Protein AF-A0A914Q4T6-F1 (afdb_monomer)

Secondary structure (DSSP, 8-state):
-HHHHHHHHHHHHHHHHHHHHHHHHHHHHHHHHHIIIIIHHHHHHHHHHHHHHHHSTTSHHHHTPPPHHHHHHHHHHHHHHHHHHHHHHHHHHHHHH--

Structure (mmCIF, N/CA/C/O backbone):
data_AF-A0A914Q4T6-F1
#
_entry.id   AF-A0A914Q4T6-F1
#
loop_
_atom_site.group_PDB
_atom_site.id
_atom_site.type_symbol
_atom_site.label_atom_id
_atom_site.label_alt_id
_atom_site.label_comp_id
_atom_site.label_asym_id
_atom_site.label_entity_id
_atom_site.label_seq_id
_atom_site.pdbx_PDB_ins_code
_atom_site.Cartn_x
_atom_site.Cartn_y
_atom_site.Cartn_z
_atom_site.occupancy
_atom_site.B_iso_or_equiv
_atom_site.auth_seq_id
_atom_site.auth_comp_id
_atom_site.auth_asym_id
_atom_site.auth_atom_id
_atom_site.pdbx_PDB_model_num
ATOM 1 N N . MET A 1 1 ? 33.017 -8.567 -57.239 1.00 62.06 1 MET A N 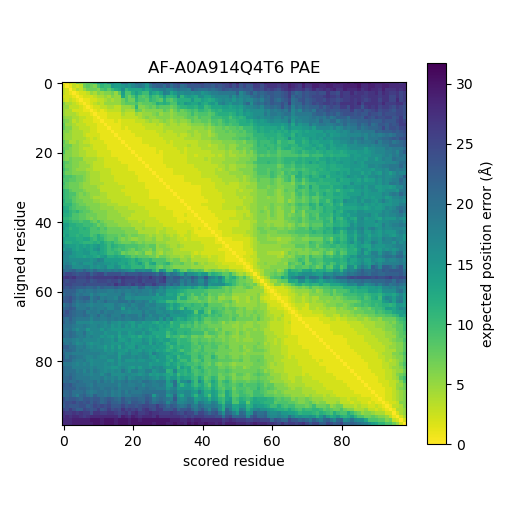1
ATOM 2 C CA . MET A 1 1 ? 31.991 -9.257 -56.417 1.00 62.06 1 MET A CA 1
ATOM 3 C C . MET A 1 1 ? 32.370 -9.391 -54.940 1.00 62.06 1 MET A C 1
ATOM 5 O O . MET A 1 1 ? 31.605 -8.893 -54.129 1.00 62.06 1 MET A O 1
ATOM 9 N N . LYS A 1 2 ? 33.531 -9.961 -54.559 1.00 70.81 2 LYS A N 1
ATOM 10 C CA . LYS A 1 2 ? 33.938 -10.110 -53.136 1.00 70.81 2 LYS A CA 1
ATOM 11 C C . LYS A 1 2 ? 33.824 -8.824 -52.291 1.00 70.81 2 LYS A C 1
ATOM 13 O O . LYS A 1 2 ? 33.262 -8.876 -51.206 1.00 70.81 2 LYS A O 1
ATOM 18 N N . ASN A 1 3 ? 34.261 -7.673 -52.807 1.00 70.75 3 ASN A N 1
ATOM 19 C CA . ASN A 1 3 ? 34.221 -6.403 -52.060 1.00 70.75 3 ASN A CA 1
ATOM 20 C C . ASN A 1 3 ? 32.799 -5.887 -51.766 1.00 70.75 3 ASN A C 1
ATOM 22 O O . ASN A 1 3 ? 32.583 -5.292 -50.717 1.00 70.75 3 ASN A O 1
ATOM 26 N N . VAL A 1 4 ? 31.829 -6.152 -52.649 1.00 80.81 4 VAL A N 1
ATOM 27 C CA . VAL A 1 4 ? 30.421 -5.738 -52.468 1.00 80.81 4 VAL A CA 1
ATOM 28 C C . VAL A 1 4 ? 29.722 -6.605 -51.418 1.00 80.81 4 VAL A C 1
ATOM 30 O O . VAL A 1 4 ? 28.924 -6.120 -50.624 1.00 80.81 4 VAL A O 1
ATOM 33 N N . ILE A 1 5 ? 30.058 -7.896 -51.374 1.00 82.12 5 ILE A N 1
ATOM 34 C CA . ILE A 1 5 ? 29.544 -8.807 -50.346 1.00 82.12 5 ILE A CA 1
ATOM 35 C C . ILE A 1 5 ? 30.119 -8.422 -48.977 1.00 82.12 5 ILE A C 1
ATOM 37 O O . ILE A 1 5 ? 29.384 -8.366 -47.996 1.00 82.12 5 ILE A O 1
ATOM 41 N N . ILE A 1 6 ? 31.414 -8.090 -48.908 1.00 83.50 6 ILE A N 1
ATOM 42 C CA . ILE A 1 6 ? 32.056 -7.661 -47.659 1.00 83.50 6 ILE A CA 1
ATOM 43 C C . ILE A 1 6 ? 31.432 -6.363 -47.127 1.00 83.50 6 ILE A C 1
ATOM 45 O O . ILE A 1 6 ? 31.121 -6.305 -45.940 1.00 83.50 6 ILE A O 1
ATOM 49 N N . SER A 1 7 ? 31.195 -5.348 -47.968 1.00 78.69 7 SER A N 1
ATOM 50 C CA . SER A 1 7 ? 30.573 -4.097 -47.508 1.00 78.69 7 SER A CA 1
ATOM 51 C C . SER A 1 7 ? 29.149 -4.311 -46.985 1.00 78.69 7 SER A C 1
ATOM 53 O O . SER A 1 7 ? 28.807 -3.786 -45.929 1.00 78.69 7 SER A O 1
ATOM 55 N N . SER A 1 8 ? 28.350 -5.147 -47.657 1.00 80.62 8 SER A N 1
ATOM 56 C CA . SER A 1 8 ? 26.996 -5.501 -47.211 1.00 80.62 8 SER A CA 1
ATOM 57 C C . SER A 1 8 ? 26.989 -6.216 -45.851 1.00 80.62 8 SER A C 1
ATOM 59 O O . SER A 1 8 ? 26.212 -5.848 -44.969 1.00 80.62 8 SER A O 1
ATOM 61 N N . LEU A 1 9 ? 27.900 -7.172 -45.637 1.00 88.44 9 LEU A N 1
ATOM 62 C CA . LEU A 1 9 ? 28.036 -7.887 -44.361 1.00 88.44 9 LEU A CA 1
ATOM 63 C C . LEU A 1 9 ? 28.478 -6.966 -43.217 1.00 88.44 9 LEU A C 1
ATOM 65 O O . LEU A 1 9 ? 28.037 -7.129 -42.080 1.00 88.44 9 LEU A O 1
ATOM 69 N N . VAL A 1 10 ? 29.350 -5.995 -43.500 1.00 91.56 10 VAL A N 1
ATOM 70 C CA . VAL A 1 10 ? 29.780 -5.003 -42.506 1.00 91.56 10 VAL A CA 1
ATOM 71 C C . VAL A 1 10 ? 28.611 -4.100 -42.107 1.00 91.56 10 VAL A C 1
ATOM 73 O O . VAL A 1 10 ? 28.399 -3.894 -40.915 1.00 91.56 10 VAL A O 1
ATOM 76 N N . SER A 1 11 ? 27.812 -3.619 -43.065 1.00 88.31 11 SER A N 1
ATOM 77 C CA . SER A 1 11 ? 26.623 -2.808 -42.769 1.00 88.31 11 SER A CA 1
ATOM 78 C C . SER A 1 11 ? 25.607 -3.553 -41.900 1.00 88.31 11 SER A C 1
ATOM 80 O O . SER A 1 11 ? 25.099 -2.977 -40.943 1.00 88.31 11 SER A O 1
ATOM 82 N N . GLN A 1 12 ? 25.354 -4.835 -42.179 1.00 93.75 12 GLN A N 1
ATOM 83 C CA . GLN A 1 12 ? 24.460 -5.663 -41.359 1.00 93.75 12 GLN A CA 1
ATOM 84 C C . GLN A 1 12 ? 24.973 -5.798 -39.920 1.00 93.75 12 GLN A C 1
ATOM 86 O O . GLN A 1 12 ? 24.242 -5.510 -38.977 1.00 93.75 12 GLN A O 1
ATOM 91 N N . ARG A 1 13 ? 26.262 -6.116 -39.743 1.00 94.44 13 ARG A N 1
ATOM 92 C CA . ARG A 1 13 ? 26.876 -6.225 -38.408 1.00 94.44 13 ARG A CA 1
ATOM 93 C C . ARG A 1 13 ? 26.787 -4.929 -37.606 1.00 94.44 13 ARG A C 1
ATOM 95 O O . ARG A 1 13 ? 26.568 -4.979 -36.400 1.00 94.44 13 ARG A O 1
ATOM 102 N N . LEU A 1 14 ? 26.961 -3.778 -38.255 1.00 94.75 14 LEU A N 1
ATOM 103 C CA . LEU A 1 14 ? 26.851 -2.475 -37.596 1.00 94.75 14 LEU A CA 1
ATOM 104 C C . LEU A 1 14 ? 25.421 -2.191 -37.125 1.00 94.75 14 LEU A C 1
ATOM 106 O O . LEU A 1 14 ? 25.239 -1.684 -36.019 1.00 94.75 14 LEU A O 1
ATOM 110 N N . ILE A 1 15 ? 24.416 -2.544 -37.932 1.00 95.62 15 ILE A N 1
ATOM 111 C CA . ILE A 1 15 ? 23.003 -2.395 -37.562 1.00 95.62 15 ILE A CA 1
ATOM 112 C C . ILE A 1 15 ? 22.672 -3.293 -36.367 1.00 95.62 15 ILE A C 1
ATOM 114 O O . ILE A 1 15 ? 22.087 -2.812 -35.397 1.00 95.62 15 ILE A O 1
ATOM 118 N N . ASP A 1 16 ? 23.105 -4.554 -36.391 1.00 95.81 16 ASP A N 1
ATOM 119 C CA . ASP A 1 16 ? 22.856 -5.502 -35.300 1.00 95.81 16 ASP A CA 1
ATOM 120 C C . ASP A 1 16 ? 23.504 -5.040 -33.987 1.00 95.81 16 ASP A C 1
ATOM 122 O O . ASP A 1 16 ? 22.882 -5.070 -32.923 1.00 95.81 16 ASP A O 1
ATOM 126 N N . GLN A 1 17 ? 24.745 -4.549 -34.056 1.00 95.69 17 GLN A N 1
ATOM 127 C CA . GLN A 1 17 ? 25.446 -3.998 -32.897 1.00 95.69 17 GLN A CA 1
ATOM 128 C C . GLN A 1 17 ? 24.762 -2.740 -32.361 1.00 95.69 17 GLN A C 1
ATOM 130 O O . GLN A 1 17 ? 24.564 -2.618 -31.152 1.00 95.69 17 GLN A O 1
ATOM 135 N N . TYR A 1 18 ? 24.366 -1.819 -33.241 1.00 97.12 18 TYR A N 1
ATOM 136 C CA . TYR A 1 18 ? 23.646 -0.617 -32.835 1.00 97.12 18 TYR A CA 1
ATOM 137 C C . TYR A 1 18 ? 22.316 -0.969 -32.161 1.00 97.12 18 TYR A C 1
ATOM 139 O O . TYR A 1 18 ? 22.014 -0.459 -31.080 1.00 97.12 18 TYR A O 1
ATOM 147 N N . PHE A 1 19 ? 21.555 -1.895 -32.748 1.00 96.94 19 PHE A N 1
ATOM 148 C CA . PHE A 1 19 ? 20.296 -2.365 -32.184 1.00 96.94 19 PHE A CA 1
ATOM 149 C C . PHE A 1 19 ? 20.495 -2.994 -30.801 1.00 96.94 19 PHE A C 1
ATOM 151 O O . PHE A 1 19 ? 19.770 -2.650 -29.867 1.00 96.94 19 PHE A O 1
ATOM 158 N N . ALA A 1 20 ? 21.516 -3.837 -30.624 1.00 97.44 20 ALA A N 1
ATOM 159 C CA . ALA A 1 20 ? 21.833 -4.437 -29.330 1.00 97.44 20 ALA A CA 1
ATOM 160 C C . ALA A 1 20 ? 22.171 -3.381 -28.258 1.00 97.44 20 ALA A C 1
ATOM 162 O O . ALA A 1 20 ? 21.711 -3.484 -27.117 1.00 97.44 20 ALA A O 1
ATOM 163 N N . ILE A 1 21 ? 22.926 -2.334 -28.616 1.00 97.12 21 ILE A N 1
ATOM 164 C CA . ILE A 1 21 ? 23.252 -1.223 -27.706 1.00 97.12 21 ILE A CA 1
ATOM 165 C C . ILE A 1 21 ? 21.981 -0.470 -27.300 1.00 97.12 21 ILE A C 1
ATOM 167 O O . ILE A 1 21 ? 21.752 -0.243 -26.109 1.00 97.12 21 ILE A O 1
ATOM 171 N N . VAL A 1 22 ? 21.134 -0.110 -28.266 1.00 98.06 22 VAL A N 1
ATOM 172 C CA . VAL A 1 22 ? 19.876 0.602 -28.000 1.00 98.06 22 VAL A CA 1
ATOM 173 C C . VAL A 1 22 ? 18.942 -0.250 -27.144 1.00 98.06 22 VAL A C 1
ATOM 175 O O . VAL A 1 22 ? 18.394 0.245 -26.160 1.00 98.06 22 VAL A O 1
ATOM 178 N N . GLN A 1 23 ? 18.809 -1.541 -27.443 1.00 97.56 23 GLN A N 1
ATOM 179 C CA . GLN A 1 23 ? 17.973 -2.455 -26.673 1.00 97.56 23 GLN A CA 1
ATOM 180 C C . GLN A 1 23 ? 18.445 -2.562 -25.216 1.00 97.56 23 GLN A C 1
ATOM 182 O O . GLN A 1 23 ? 17.624 -2.511 -24.300 1.00 97.56 23 GLN A O 1
ATOM 187 N N . ASN A 1 24 ? 19.756 -2.660 -24.981 1.00 96.94 24 ASN A N 1
ATOM 188 C CA . ASN A 1 24 ? 20.316 -2.658 -23.628 1.00 96.94 24 ASN A CA 1
ATOM 189 C C . ASN A 1 24 ? 20.093 -1.317 -22.916 1.00 96.94 24 ASN A C 1
ATOM 191 O O . ASN A 1 24 ? 19.782 -1.298 -21.727 1.00 96.94 24 ASN A O 1
ATOM 195 N N . SER A 1 25 ? 20.173 -0.202 -23.646 1.00 97.50 25 SER A N 1
ATOM 196 C CA . SER A 1 25 ? 19.868 1.122 -23.102 1.00 97.50 25 SER A CA 1
ATOM 197 C C . SER A 1 25 ? 18.403 1.241 -22.673 1.00 97.50 25 SER A C 1
ATOM 199 O O . SER A 1 25 ? 18.121 1.717 -21.577 1.00 97.50 25 SER A O 1
ATOM 201 N N . 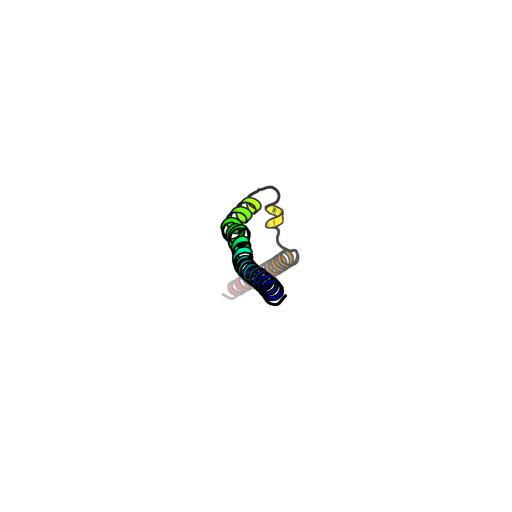ILE A 1 26 ? 17.466 0.764 -23.497 1.00 97.50 26 ILE A N 1
ATOM 202 C CA . ILE A 1 26 ? 16.028 0.788 -23.193 1.00 97.50 26 ILE A CA 1
ATOM 203 C C . ILE A 1 26 ? 15.715 -0.099 -21.983 1.00 9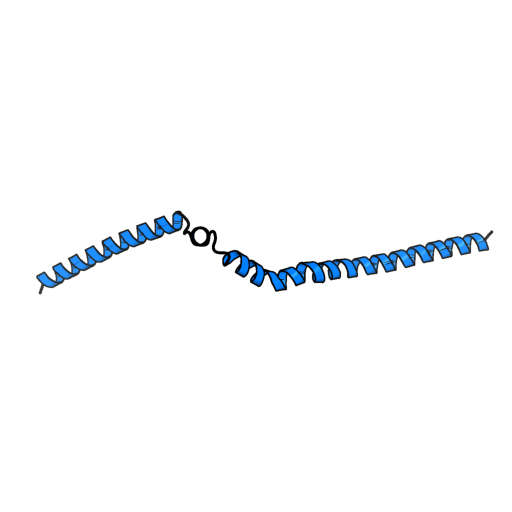7.50 26 ILE A C 1
ATOM 205 O O . ILE A 1 26 ? 14.987 0.338 -21.091 1.00 97.50 26 ILE A O 1
ATOM 209 N N . LYS A 1 27 ? 16.301 -1.304 -21.914 1.00 97.12 27 LYS A N 1
ATOM 210 C CA . LYS A 1 27 ? 16.127 -2.236 -20.785 1.00 97.12 27 LYS A CA 1
ATOM 211 C C . LYS A 1 27 ? 16.486 -1.616 -19.434 1.00 97.12 27 LYS A C 1
ATOM 213 O O . LYS A 1 27 ? 15.854 -1.953 -18.444 1.00 97.12 27 LYS A O 1
ATOM 218 N N . ASP A 1 28 ? 17.468 -0.720 -19.392 1.00 97.31 28 ASP A N 1
ATOM 219 C CA . ASP A 1 28 ? 17.872 -0.027 -18.165 1.00 97.31 28 ASP A CA 1
ATOM 220 C C . ASP A 1 28 ? 17.087 1.278 -17.937 1.00 97.31 28 ASP A C 1
ATOM 222 O O . ASP A 1 28 ? 16.632 1.568 -16.829 1.00 97.31 28 ASP A O 1
ATOM 226 N N . ARG A 1 29 ? 16.879 2.069 -18.995 1.00 97.75 29 ARG A N 1
ATOM 227 C CA . ARG A 1 29 ? 16.251 3.393 -18.887 1.00 97.75 29 ARG A CA 1
ATOM 228 C C . ARG A 1 29 ? 14.759 3.330 -18.583 1.00 97.75 29 ARG A C 1
ATOM 230 O O . ARG A 1 29 ? 14.280 4.169 -17.825 1.00 97.75 29 ARG A O 1
ATOM 237 N N . VAL A 1 30 ? 14.026 2.364 -19.137 1.00 97.81 30 VAL A N 1
ATOM 238 C CA . VAL A 1 30 ? 12.570 2.269 -18.932 1.00 97.81 30 VAL A CA 1
ATOM 239 C C . VAL A 1 30 ? 12.222 1.959 -17.471 1.00 97.81 30 VAL A C 1
ATOM 241 O O . VAL A 1 30 ? 11.454 2.728 -16.890 1.00 97.81 30 VAL A O 1
ATOM 244 N N . PRO A 1 31 ? 12.812 0.939 -16.814 1.00 98.00 31 PRO A N 1
ATOM 245 C CA . PRO A 1 31 ? 12.573 0.710 -15.390 1.00 98.00 31 PRO A CA 1
ATOM 246 C C . PRO A 1 31 ? 12.970 1.906 -14.521 1.00 98.00 31 PRO A C 1
ATOM 248 O O . PRO A 1 31 ? 12.244 2.248 -13.593 1.00 98.00 31 PRO A O 1
ATOM 251 N N . LYS A 1 32 ? 14.072 2.599 -14.847 1.00 97.38 32 LYS A N 1
ATOM 252 C CA . LYS A 1 32 ? 14.493 3.817 -14.130 1.00 97.38 32 LYS A CA 1
ATOM 253 C C . LYS A 1 32 ? 13.494 4.961 -14.280 1.00 97.38 32 LYS A C 1
ATOM 255 O O . LYS A 1 32 ? 13.227 5.658 -13.304 1.00 97.38 32 LYS A O 1
ATOM 260 N N . ALA A 1 33 ? 12.918 5.138 -15.467 1.00 97.88 33 ALA A N 1
ATOM 261 C CA . ALA A 1 33 ? 11.865 6.120 -15.692 1.00 97.88 33 ALA A CA 1
ATOM 262 C C . ALA A 1 33 ? 10.609 5.784 -14.876 1.00 97.88 33 ALA A C 1
ATOM 264 O O . ALA A 1 33 ? 10.105 6.654 -14.172 1.00 97.88 33 ALA A O 1
ATOM 265 N N . ILE A 1 34 ? 10.150 4.527 -14.890 1.00 97.94 34 ILE A N 1
ATOM 266 C CA . ILE A 1 34 ? 8.996 4.086 -14.086 1.00 97.94 34 ILE A CA 1
ATOM 267 C C . ILE A 1 34 ? 9.271 4.298 -12.593 1.00 97.94 34 ILE A C 1
ATOM 269 O O . ILE A 1 34 ? 8.442 4.864 -11.880 1.00 97.94 34 ILE A O 1
ATOM 273 N N . MET A 1 35 ? 10.456 3.903 -12.126 1.00 97.75 35 MET A N 1
ATOM 274 C CA . MET A 1 35 ? 10.859 4.083 -10.735 1.00 97.75 35 MET A CA 1
ATOM 275 C C . MET A 1 35 ? 10.825 5.559 -10.335 1.00 97.75 35 MET A C 1
ATOM 277 O O . MET A 1 35 ? 10.256 5.910 -9.306 1.00 97.75 35 MET A O 1
ATOM 281 N N . ASN A 1 36 ? 11.401 6.437 -11.156 1.00 96.62 36 ASN A N 1
ATOM 282 C CA . ASN A 1 36 ? 11.507 7.852 -10.828 1.00 96.62 36 ASN A CA 1
ATOM 283 C C . ASN A 1 36 ? 10.171 8.596 -10.920 1.00 96.62 36 ASN A C 1
ATOM 285 O O . ASN A 1 36 ? 9.835 9.353 -10.013 1.00 96.62 36 ASN A O 1
ATOM 289 N N . PHE A 1 37 ? 9.429 8.403 -12.009 1.00 97.19 37 PHE A N 1
ATOM 290 C CA . PHE A 1 37 ? 8.229 9.190 -12.287 1.00 97.19 37 PHE A CA 1
ATOM 291 C C . PHE A 1 37 ? 6.982 8.659 -11.595 1.00 97.19 37 PHE A C 1
ATOM 293 O O . PHE A 1 37 ? 6.127 9.455 -11.229 1.00 97.19 37 PHE A O 1
ATOM 300 N N . LEU A 1 38 ? 6.868 7.342 -11.408 1.00 97.25 38 LEU A N 1
ATOM 301 C CA . LEU A 1 38 ? 5.669 6.740 -10.835 1.00 97.25 38 LEU A CA 1
ATOM 302 C C . LEU A 1 38 ? 5.904 6.306 -9.392 1.00 97.25 38 LEU A C 1
ATOM 304 O O . LEU A 1 38 ? 5.275 6.829 -8.477 1.00 97.25 38 LEU A O 1
ATOM 308 N N . ILE A 1 39 ? 6.827 5.368 -9.177 1.00 96.94 39 ILE A N 1
ATOM 309 C CA . ILE A 1 39 ? 6.973 4.704 -7.874 1.00 96.94 39 ILE A CA 1
ATOM 310 C C . ILE A 1 39 ? 7.463 5.695 -6.818 1.00 96.94 39 ILE A C 1
ATOM 312 O O . ILE A 1 39 ? 6.838 5.839 -5.772 1.00 96.94 39 ILE A O 1
ATOM 316 N N . ASN A 1 40 ? 8.545 6.422 -7.101 1.00 95.88 40 ASN A N 1
ATOM 317 C CA . ASN A 1 40 ? 9.106 7.398 -6.170 1.00 95.88 40 ASN A CA 1
ATOM 318 C C . ASN A 1 40 ? 8.162 8.576 -5.925 1.00 95.88 40 ASN A C 1
ATOM 320 O O . ASN A 1 40 ? 8.154 9.117 -4.822 1.00 95.88 40 ASN A O 1
ATOM 324 N N . TYR A 1 41 ? 7.387 8.979 -6.933 1.00 95.38 41 TYR A N 1
ATOM 325 C CA . TYR A 1 41 ? 6.374 10.019 -6.781 1.00 95.38 41 TYR A CA 1
ATOM 326 C C . TYR A 1 41 ? 5.273 9.565 -5.817 1.00 95.38 41 TYR A C 1
ATOM 328 O O . TYR A 1 41 ? 5.055 10.211 -4.793 1.00 95.38 41 TYR A O 1
ATOM 336 N N . ILE A 1 42 ? 4.660 8.404 -6.083 1.00 95.56 42 ILE A N 1
ATOM 337 C CA . ILE A 1 42 ? 3.623 7.830 -5.218 1.00 95.56 42 ILE A CA 1
ATOM 338 C C . ILE A 1 42 ? 4.177 7.637 -3.811 1.00 95.56 42 ILE A C 1
ATOM 340 O O . ILE A 1 42 ? 3.583 8.115 -2.859 1.00 95.56 42 ILE A O 1
ATOM 344 N N . PHE A 1 43 ? 5.342 7.011 -3.653 1.00 93.81 43 PHE A N 1
ATOM 345 C CA . PHE A 1 43 ? 5.905 6.741 -2.330 1.00 93.81 43 PHE A CA 1
ATOM 346 C C . PHE A 1 43 ? 6.128 8.016 -1.505 1.00 93.81 43 PHE A C 1
ATOM 348 O O . PHE A 1 43 ? 5.881 8.030 -0.302 1.00 93.81 43 PHE A O 1
ATOM 355 N N . LYS A 1 44 ? 6.561 9.108 -2.145 1.00 93.56 44 LYS A N 1
ATOM 356 C CA . LYS A 1 44 ? 6.779 10.391 -1.465 1.00 93.56 44 LYS A CA 1
ATOM 357 C C . LYS A 1 44 ? 5.488 11.122 -1.123 1.00 93.56 44 LYS A C 1
ATOM 359 O O . LYS A 1 44 ? 5.507 11.941 -0.209 1.00 93.56 44 LYS A O 1
ATOM 364 N N . HIS A 1 45 ? 4.417 10.933 -1.888 1.00 92.88 45 HIS A N 1
ATOM 365 C CA . HIS A 1 45 ? 3.218 11.772 -1.780 1.00 92.88 45 HIS A CA 1
ATOM 366 C C . HIS A 1 45 ? 2.008 11.026 -1.221 1.00 92.88 45 HIS A C 1
ATOM 368 O O . HIS A 1 45 ? 1.112 11.667 -0.687 1.00 92.88 45 HIS A O 1
ATOM 374 N N . LEU A 1 46 ? 2.022 9.691 -1.224 1.00 93.31 46 LEU A N 1
ATOM 375 C CA . LEU A 1 46 ? 0.924 8.836 -0.773 1.00 93.31 46 LEU A CA 1
ATOM 376 C C . LEU A 1 46 ? 0.415 9.225 0.614 1.00 93.31 46 LEU A C 1
ATOM 378 O O . LEU A 1 46 ? -0.786 9.353 0.802 1.00 93.31 46 LEU A O 1
ATOM 382 N N . HIS A 1 47 ? 1.316 9.439 1.576 1.00 87.69 47 HIS A N 1
ATOM 383 C CA . HIS A 1 47 ? 0.916 9.819 2.929 1.00 87.69 47 HIS A CA 1
ATOM 384 C C . HIS A 1 47 ? 0.222 11.188 2.960 1.00 87.69 47 HIS A C 1
ATOM 386 O O . HIS A 1 47 ? -0.794 11.346 3.626 1.00 87.69 47 HIS A O 1
ATOM 392 N N . SER A 1 48 ? 0.756 12.175 2.236 1.00 90.19 48 SER A N 1
ATOM 393 C CA . SER A 1 48 ? 0.181 13.524 2.188 1.00 90.19 48 SER A CA 1
ATOM 394 C C . SER A 1 48 ? -1.193 13.525 1.519 1.00 90.19 48 SER A C 1
ATOM 396 O O . SER A 1 48 ? -2.125 14.117 2.051 1.00 90.19 48 SER A O 1
ATOM 398 N N . GLU A 1 49 ? -1.323 12.831 0.390 1.00 88.62 49 GLU A N 1
ATOM 399 C CA . GLU A 1 49 ? -2.580 12.695 -0.355 1.00 88.62 49 GLU A CA 1
ATOM 400 C C . GLU A 1 49 ? -3.632 11.921 0.450 1.00 88.62 49 GLU A C 1
ATOM 402 O O . GLU A 1 49 ? -4.788 12.330 0.522 1.00 88.62 49 GLU A O 1
ATOM 407 N N . LEU A 1 50 ? -3.231 10.837 1.126 1.00 86.88 50 LEU A N 1
ATOM 408 C CA . LEU A 1 50 ? -4.125 10.070 1.993 1.00 86.88 50 LEU A CA 1
ATOM 409 C C . LEU A 1 50 ? -4.622 10.916 3.168 1.00 86.88 50 LEU A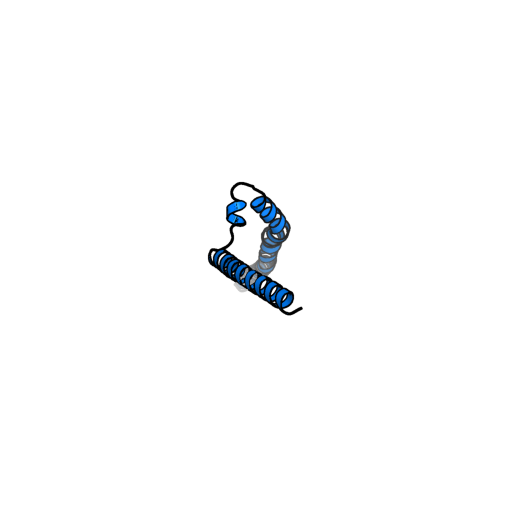 C 1
ATOM 411 O O . LEU A 1 50 ? -5.809 10.891 3.472 1.00 86.88 50 LEU A O 1
ATOM 415 N N . MET A 1 51 ? -3.734 11.673 3.819 1.00 84.94 51 MET A N 1
ATOM 416 C CA . MET A 1 51 ? -4.140 12.583 4.890 1.00 84.94 51 MET A CA 1
ATOM 417 C C . MET A 1 51 ? -5.094 13.652 4.359 1.00 84.94 51 MET A C 1
ATOM 419 O O . MET A 1 51 ? -6.153 13.842 4.942 1.00 84.94 51 MET A O 1
ATOM 423 N N . ALA A 1 52 ? -4.775 14.302 3.238 1.00 85.06 52 ALA A N 1
ATOM 424 C CA . ALA A 1 52 ? -5.655 15.298 2.634 1.00 85.06 52 ALA A CA 1
ATOM 425 C C . ALA A 1 52 ? -7.054 14.730 2.328 1.00 85.06 52 ALA A C 1
ATOM 427 O O . ALA A 1 52 ? -8.047 15.366 2.667 1.00 85.06 52 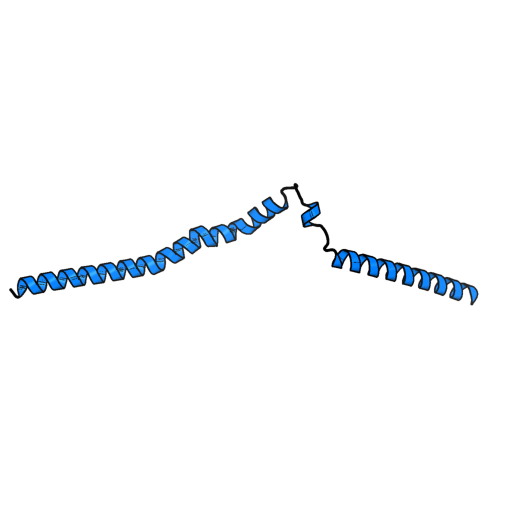ALA A O 1
ATOM 428 N N . GLY A 1 53 ? -7.137 13.517 1.773 1.00 80.88 53 GLY A N 1
ATOM 429 C CA . GLY A 1 53 ? -8.412 12.853 1.490 1.00 80.88 53 GLY A CA 1
ATOM 430 C C . GLY A 1 53 ? -9.183 12.404 2.735 1.00 80.88 53 GLY A C 1
ATOM 431 O O . GLY A 1 53 ? -10.406 12.462 2.740 1.00 80.88 53 GLY A O 1
ATOM 432 N N . LEU A 1 54 ? -8.497 11.984 3.803 1.00 79.00 54 LEU A N 1
ATOM 433 C CA . LEU A 1 54 ? -9.143 11.622 5.073 1.00 79.00 54 LEU A CA 1
ATOM 434 C C . LEU A 1 54 ? -9.605 12.845 5.878 1.00 79.00 54 LEU A C 1
ATOM 436 O O . LEU A 1 54 ? -10.543 12.734 6.665 1.00 79.00 54 LEU A O 1
ATOM 440 N N . TYR A 1 55 ? -8.947 13.994 5.707 1.00 70.50 55 TYR A N 1
ATOM 441 C CA . TYR A 1 55 ? -9.326 15.248 6.358 1.00 70.50 55 TYR A CA 1
ATOM 442 C C . TYR A 1 55 ? -10.392 16.039 5.594 1.00 70.50 55 TYR A C 1
ATOM 444 O O . TYR A 1 55 ? -10.957 16.967 6.176 1.00 70.50 55 TYR A O 1
ATOM 452 N N . ASP A 1 56 ? -10.692 15.693 4.337 1.00 69.00 56 ASP A N 1
ATOM 453 C CA . ASP A 1 56 ? -11.821 16.282 3.618 1.00 69.00 56 ASP A CA 1
ATOM 454 C C . ASP A 1 56 ? -13.132 15.790 4.259 1.00 69.00 56 ASP A C 1
ATOM 456 O O . ASP A 1 56 ? -13.501 14.617 4.208 1.00 69.00 56 ASP A O 1
ATOM 460 N N . GLN A 1 57 ? -13.789 16.693 4.986 1.00 64.69 57 GLN A N 1
ATOM 461 C CA . GLN A 1 57 ? -14.693 16.399 6.107 1.00 64.69 57 GLN A CA 1
ATOM 462 C C . GLN A 1 57 ? -16.059 15.813 5.719 1.00 64.69 57 GLN A C 1
ATOM 464 O O . GLN A 1 57 ? -16.956 15.739 6.557 1.00 64.69 57 GLN A O 1
ATOM 469 N N . THR A 1 58 ? -16.272 15.427 4.465 1.00 67.62 58 THR A N 1
ATOM 470 C CA . THR A 1 58 ? -17.622 15.144 3.964 1.00 67.62 58 THR A CA 1
ATOM 471 C C . THR A 1 58 ? -18.212 13.824 4.461 1.00 67.62 58 THR A C 1
ATOM 473 O O . THR A 1 58 ? -19.430 13.690 4.440 1.00 67.62 58 THR A O 1
ATOM 476 N N . ASP A 1 59 ? -17.399 12.877 4.947 1.00 70.38 59 ASP A N 1
ATOM 477 C CA . ASP A 1 59 ? -17.886 11.560 5.399 1.00 70.38 59 ASP A CA 1
ATOM 478 C C . ASP A 1 59 ? -17.045 10.932 6.536 1.00 70.38 59 ASP A C 1
ATOM 480 O O . ASP A 1 59 ? -16.988 9.709 6.692 1.00 70.38 59 ASP A O 1
ATOM 484 N N . VAL A 1 60 ? -16.403 11.756 7.374 1.00 73.94 60 VAL A N 1
ATOM 485 C CA . VAL A 1 60 ? -15.581 11.280 8.510 1.00 73.94 60 VAL A CA 1
ATOM 486 C C . VAL A 1 60 ? -16.383 10.367 9.445 1.00 73.94 60 VAL A C 1
A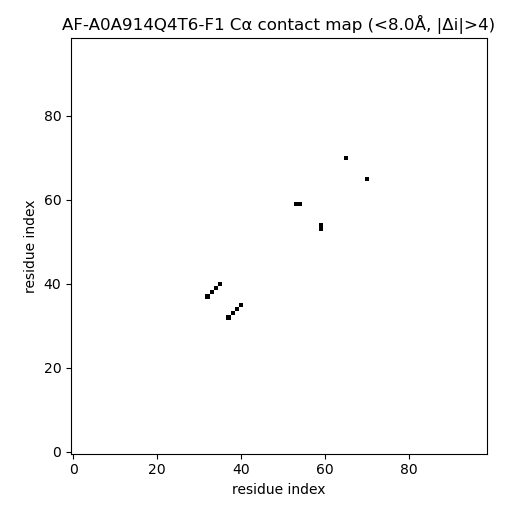TOM 488 O O . VAL A 1 60 ? -15.877 9.330 9.864 1.00 73.94 60 VAL A O 1
ATOM 491 N N . ASP A 1 61 ? -17.658 10.675 9.693 1.00 78.50 61 ASP A N 1
ATOM 492 C CA . ASP A 1 61 ? -18.536 9.846 10.529 1.00 78.50 61 ASP A CA 1
ATOM 493 C C . ASP A 1 61 ? -18.775 8.447 9.943 1.00 78.50 61 ASP A C 1
ATOM 495 O O . ASP A 1 61 ? -18.900 7.477 10.688 1.00 78.50 61 ASP A O 1
ATOM 499 N N . LYS A 1 62 ? -18.799 8.311 8.609 1.00 81.00 62 LYS A N 1
ATOM 500 C CA . LYS A 1 62 ? -18.887 6.998 7.953 1.00 81.00 62 LYS A CA 1
ATOM 501 C C . LYS A 1 62 ? -17.558 6.256 7.996 1.00 81.00 62 LYS A C 1
ATOM 503 O O . LYS A 1 62 ? -17.556 5.045 8.190 1.00 81.00 62 LYS A O 1
ATOM 508 N N . LEU A 1 63 ? -16.439 6.961 7.821 1.00 79.62 63 LEU A N 1
ATOM 509 C CA . LEU A 1 63 ? -15.097 6.372 7.908 1.00 79.62 63 LEU A CA 1
ATOM 510 C C . LEU A 1 63 ? -14.776 5.872 9.323 1.00 79.62 63 LEU A C 1
ATOM 512 O O . LEU A 1 63 ? -14.076 4.874 9.475 1.00 79.62 63 LEU A O 1
ATOM 516 N N . LEU A 1 64 ? -15.296 6.554 10.345 1.00 83.50 64 LEU A N 1
ATOM 517 C CA . LEU A 1 64 ? -15.137 6.202 11.757 1.00 83.50 64 LEU A CA 1
ATOM 518 C C . LEU A 1 64 ? -16.261 5.307 12.295 1.00 83.50 64 LEU A C 1
ATOM 520 O O . LEU A 1 64 ? -16.229 4.937 13.471 1.00 83.50 64 LEU A O 1
ATOM 524 N N . ALA A 1 65 ? -17.249 4.954 11.469 1.00 86.69 65 ALA A N 1
ATOM 525 C CA . ALA A 1 65 ? -18.334 4.084 11.888 1.00 86.69 65 ALA A CA 1
ATOM 526 C C . ALA A 1 65 ? -17.791 2.696 12.257 1.00 86.69 65 ALA A C 1
ATOM 528 O O . ALA A 1 65 ? -17.083 2.048 11.482 1.00 86.69 65 ALA A O 1
ATOM 529 N N . GLU A 1 66 ? -18.145 2.222 13.451 1.00 90.44 66 GLU A N 1
ATOM 530 C CA . GLU A 1 66 ? -17.829 0.858 13.864 1.00 90.44 66 GLU A CA 1
ATOM 531 C C . GLU A 1 66 ? -18.555 -0.164 12.977 1.00 90.44 66 GLU A C 1
ATOM 533 O O . GLU A 1 66 ? -19.662 0.068 12.483 1.00 90.44 66 GLU A O 1
ATOM 538 N N . THR A 1 67 ? -17.944 -1.333 12.784 1.00 90.38 67 THR A N 1
ATOM 539 C CA . THR A 1 67 ? -18.620 -2.441 12.105 1.00 90.38 67 THR A CA 1
ATOM 540 C C . THR A 1 67 ? -19.714 -3.024 13.004 1.00 90.38 67 THR A C 1
ATOM 542 O O . THR A 1 67 ? -19.599 -3.011 14.232 1.00 90.38 67 THR A O 1
ATOM 545 N N . GLY A 1 68 ? -20.772 -3.580 12.400 1.00 91.88 68 GLY A N 1
ATOM 546 C CA . GLY A 1 68 ? -21.917 -4.125 13.144 1.00 91.88 68 GLY A CA 1
ATOM 547 C C . GLY A 1 68 ? -21.527 -5.176 14.192 1.00 91.88 68 GLY A C 1
ATOM 548 O O . GLY A 1 68 ? -22.039 -5.156 15.309 1.00 91.88 68 GLY A O 1
ATOM 549 N N . ASP A 1 69 ? -20.552 -6.031 13.878 1.00 94.69 69 ASP A N 1
ATOM 550 C CA . ASP A 1 69 ? -20.050 -7.050 14.806 1.00 94.69 69 ASP A CA 1
ATOM 551 C C . ASP A 1 69 ? -19.344 -6.442 16.028 1.00 94.69 69 ASP A C 1
ATOM 553 O O . AS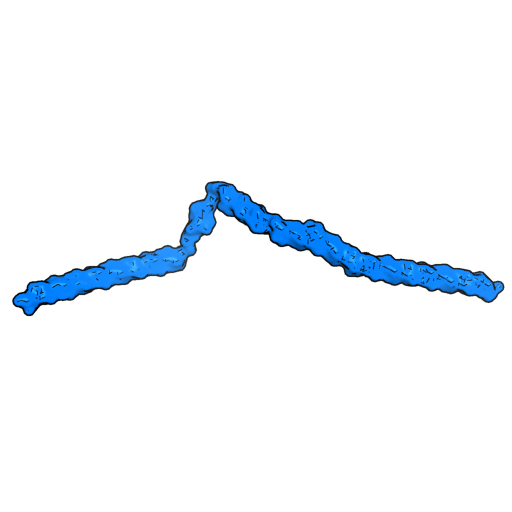P A 1 69 ? -19.463 -6.960 17.141 1.00 94.69 69 ASP A O 1
ATOM 557 N N . MET A 1 70 ? -18.614 -5.334 15.846 1.00 94.56 70 MET A N 1
ATOM 558 C CA . MET A 1 70 ? -17.960 -4.626 16.952 1.00 94.56 70 MET A CA 1
ATOM 559 C C . MET A 1 70 ? -18.989 -3.924 17.835 1.00 94.56 70 MET A C 1
ATOM 561 O O . MET A 1 70 ? -18.910 -4.040 19.059 1.00 94.56 70 MET A O 1
ATOM 565 N N . ALA A 1 71 ? -19.999 -3.294 17.226 1.00 95.31 71 ALA A N 1
ATOM 566 C CA . ALA A 1 71 ? -21.117 -2.691 17.947 1.00 95.31 71 ALA A CA 1
ATOM 567 C C . ALA A 1 71 ? -21.849 -3.724 18.820 1.00 95.31 71 ALA A C 1
ATOM 569 O O . ALA A 1 71 ? -22.142 -3.477 19.994 1.00 95.31 71 ALA A O 1
ATOM 570 N N . GLN A 1 72 ? -22.092 -4.915 18.265 1.00 96.12 72 GLN A N 1
ATOM 571 C CA . GLN A 1 72 ? -22.752 -6.012 18.965 1.00 96.12 72 GLN A CA 1
ATOM 572 C C . GLN A 1 72 ? -21.901 -6.541 20.128 1.00 96.12 72 GLN A C 1
ATOM 574 O O . GLN A 1 72 ? -22.391 -6.623 21.254 1.00 96.12 72 GLN A O 1
ATOM 579 N N . ARG A 1 73 ? -20.609 -6.817 19.903 1.00 96.19 73 ARG A N 1
ATOM 580 C CA . ARG A 1 73 ? -19.690 -7.251 20.972 1.00 96.19 73 ARG A CA 1
ATOM 581 C C . ARG A 1 73 ? -19.569 -6.222 22.092 1.00 96.19 73 ARG A C 1
ATOM 583 O O . ARG A 1 73 ? -19.525 -6.594 23.267 1.00 96.19 73 ARG A O 1
ATOM 590 N N . ARG A 1 74 ? -19.527 -4.931 21.747 1.00 96.56 74 ARG A N 1
ATOM 591 C CA . ARG A 1 74 ? -19.500 -3.834 22.722 1.00 96.56 74 ARG A CA 1
ATOM 592 C C . ARG A 1 74 ? -20.751 -3.865 23.597 1.00 96.56 74 ARG A C 1
ATOM 594 O O . ARG A 1 74 ? -20.626 -3.810 24.817 1.00 96.56 74 ARG A O 1
ATOM 601 N N . LYS A 1 75 ? -21.929 -4.026 22.988 1.00 97.00 75 LYS A N 1
ATOM 602 C CA . LYS A 1 75 ? -23.207 -4.125 23.702 1.00 97.00 75 LYS A CA 1
ATOM 603 C C . LYS A 1 75 ? -23.260 -5.335 24.639 1.00 97.00 75 LYS A C 1
ATOM 605 O O . LYS A 1 75 ? -23.593 -5.183 25.808 1.00 97.00 75 LYS A O 1
ATOM 610 N N . GLU A 1 76 ? -22.865 -6.512 24.162 1.00 97.12 76 GLU A N 1
ATOM 611 C CA . GLU A 1 76 ? -22.821 -7.738 24.974 1.00 97.12 76 GLU A CA 1
ATOM 612 C C . GLU A 1 76 ? -21.874 -7.603 26.175 1.00 97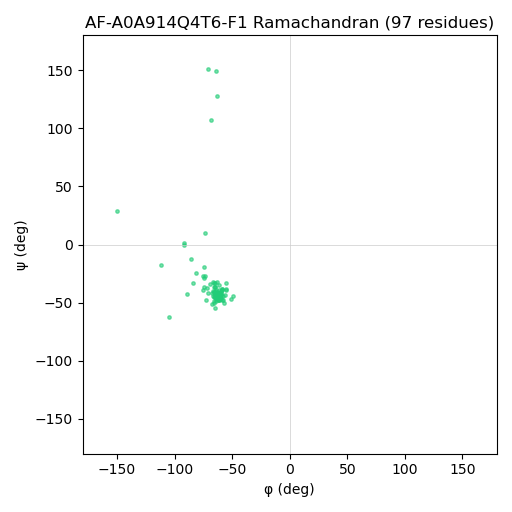.12 76 GLU A C 1
ATOM 614 O O . GLU A 1 76 ? -22.207 -8.000 27.293 1.00 97.12 76 GLU A O 1
ATOM 619 N N . THR A 1 77 ? -20.706 -6.990 25.961 1.00 97.38 77 THR A N 1
ATOM 620 C CA . THR A 1 77 ? -19.726 -6.728 27.024 1.00 97.38 77 THR A CA 1
ATOM 621 C C . THR A 1 77 ? -20.275 -5.738 28.052 1.00 97.38 77 THR A C 1
ATOM 623 O O . THR A 1 77 ? -20.101 -5.929 29.256 1.00 97.38 77 THR A O 1
ATOM 626 N N . GLU A 1 78 ? -20.972 -4.694 27.600 1.00 97.88 78 GLU A N 1
ATOM 627 C CA . GLU A 1 78 ? -21.607 -3.705 28.472 1.00 97.88 78 GLU A CA 1
ATOM 628 C C . GLU A 1 78 ? -22.714 -4.334 29.334 1.00 97.88 78 GLU A C 1
ATOM 630 O O . GLU A 1 78 ? -22.800 -4.071 30.537 1.00 97.88 78 GLU A O 1
ATOM 635 N N . ASP A 1 79 ? -23.527 -5.211 28.746 1.00 97.81 79 ASP A N 1
ATOM 636 C CA . ASP A 1 79 ? -24.586 -5.931 29.453 1.00 97.81 79 ASP A CA 1
ATOM 637 C C . ASP A 1 79 ? -24.013 -6.904 30.493 1.00 97.81 79 ASP A C 1
ATOM 639 O O . ASP A 1 79 ? -24.489 -6.962 31.633 1.00 97.81 79 ASP A O 1
ATOM 643 N N . MET A 1 80 ? -22.928 -7.603 30.153 1.00 97.94 80 MET A N 1
ATOM 644 C CA . MET A 1 80 ? -22.207 -8.461 31.092 1.00 97.94 80 MET A CA 1
ATOM 645 C C . MET A 1 80 ? -21.608 -7.658 32.252 1.00 97.94 80 MET A C 1
ATOM 647 O O . MET A 1 80 ? -21.743 -8.047 33.413 1.00 97.94 80 MET A O 1
ATOM 651 N N . LEU A 1 81 ? -21.006 -6.502 31.967 1.00 97.81 81 LEU A N 1
ATOM 652 C CA . LEU A 1 81 ? -20.451 -5.614 32.987 1.00 97.81 81 LEU A CA 1
ATOM 653 C C . LEU A 1 81 ? -21.541 -5.102 33.941 1.00 97.81 81 LEU A C 1
ATOM 655 O O . LEU A 1 81 ? -21.349 -5.092 35.158 1.00 97.81 81 LEU A O 1
ATOM 659 N N . LYS A 1 82 ? -22.719 -4.739 33.418 1.00 97.75 82 LYS A N 1
ATOM 660 C CA . LYS A 1 82 ? -23.883 -4.370 34.242 1.00 97.75 82 LYS A CA 1
ATOM 661 C C . LYS A 1 82 ? -24.313 -5.516 35.158 1.00 97.75 82 LYS A C 1
ATOM 663 O O . LYS A 1 82 ? -24.614 -5.270 36.326 1.00 97.75 82 LYS A O 1
ATOM 668 N N . ALA A 1 83 ? -24.336 -6.751 34.659 1.00 97.31 83 ALA A N 1
ATOM 669 C CA . ALA A 1 83 ? -24.684 -7.923 35.460 1.00 97.31 83 ALA A CA 1
ATOM 670 C C . ALA A 1 83 ? -23.663 -8.179 36.584 1.00 97.31 83 ALA A C 1
ATOM 672 O O . ALA A 1 83 ? -24.054 -8.375 37.735 1.00 97.31 83 ALA A O 1
ATOM 673 N N . LEU A 1 84 ? -22.366 -8.103 36.275 1.00 97.00 84 LEU A N 1
ATOM 674 C CA . LEU A 1 84 ? -21.292 -8.284 37.256 1.00 97.00 84 LEU A CA 1
ATOM 675 C C . LEU A 1 84 ? -21.308 -7.202 38.341 1.00 97.00 84 LEU A C 1
ATOM 677 O O . LEU A 1 84 ? -21.164 -7.519 39.521 1.00 97.00 84 LEU A O 1
ATOM 681 N N . ASN A 1 85 ? -21.553 -5.942 37.973 1.00 97.12 85 ASN A N 1
ATOM 682 C CA . ASN A 1 85 ? -21.677 -4.854 38.944 1.00 97.12 85 ASN A CA 1
ATOM 683 C C . ASN A 1 85 ? -22.856 -5.070 39.899 1.00 97.12 85 ASN A C 1
ATOM 685 O O . ASN A 1 85 ? -22.690 -4.921 41.107 1.00 97.12 85 ASN A O 1
ATOM 689 N N . LYS A 1 86 ? -24.018 -5.498 39.386 1.00 96.19 86 LYS A N 1
ATOM 690 C CA . LYS A 1 86 ? -25.171 -5.853 40.232 1.00 96.19 86 LYS A CA 1
ATOM 691 C C . LYS A 1 86 ? -24.843 -6.998 41.188 1.00 96.19 86 LYS A C 1
ATOM 693 O O . LYS A 1 86 ? -25.164 -6.910 42.369 1.00 96.19 86 LYS A O 1
ATOM 698 N N . ALA A 1 87 ? -24.182 -8.049 40.701 1.00 95.75 87 ALA A N 1
ATOM 699 C CA . ALA A 1 87 ? -23.758 -9.163 41.544 1.00 95.75 87 ALA A CA 1
ATOM 700 C C . ALA A 1 87 ? -22.809 -8.696 42.661 1.00 95.75 87 ALA A C 1
ATOM 702 O O . ALA A 1 87 ? -22.956 -9.109 43.809 1.00 95.75 87 ALA A O 1
ATOM 703 N N . ASN A 1 88 ? -21.884 -7.785 42.349 1.00 95.38 88 ASN A N 1
ATOM 704 C CA . ASN A 1 88 ? -20.970 -7.215 43.333 1.00 95.38 88 ASN A CA 1
ATOM 705 C C . ASN A 1 88 ? -21.701 -6.379 44.401 1.00 95.38 88 ASN A C 1
ATOM 707 O O . ASN A 1 88 ? -21.405 -6.505 45.588 1.00 95.38 88 ASN A O 1
ATOM 711 N N . THR A 1 89 ? -22.698 -5.575 44.011 1.00 95.00 89 THR A N 1
ATOM 712 C CA . THR A 1 89 ? -23.545 -4.834 44.962 1.00 95.00 89 THR A CA 1
ATOM 713 C C . THR A 1 89 ? -24.264 -5.781 45.921 1.00 95.00 89 THR A C 1
ATOM 715 O O . THR A 1 89 ? -24.174 -5.600 47.133 1.00 95.00 89 THR A O 1
ATOM 718 N N . VAL A 1 90 ? -24.884 -6.846 45.404 1.00 94.62 90 VAL A N 1
ATOM 719 C CA . VAL A 1 90 ? -25.563 -7.860 46.231 1.00 94.62 90 VAL A CA 1
ATOM 720 C C . VAL A 1 90 ? -24.588 -8.544 47.196 1.00 94.62 90 VAL A C 1
ATOM 722 O O . VAL A 1 90 ? -24.899 -8.728 48.372 1.00 94.62 90 VAL A O 1
ATOM 725 N N . LEU A 1 91 ? -23.378 -8.891 46.743 1.00 93.81 91 LEU A N 1
ATOM 726 C CA . LEU A 1 91 ? -22.346 -9.460 47.619 1.00 93.81 91 LEU A CA 1
ATOM 727 C C . LEU A 1 91 ? -21.936 -8.488 48.737 1.00 93.81 91 LEU A C 1
ATOM 729 O O . LEU A 1 91 ? -21.739 -8.911 49.879 1.00 93.81 91 LEU A O 1
ATOM 733 N N . SER A 1 92 ? -21.836 -7.193 48.429 1.00 92.12 92 SER A N 1
ATOM 734 C CA . SER A 1 92 ? -21.549 -6.145 49.414 1.00 92.12 92 SER A CA 1
ATOM 735 C C . SER A 1 92 ? -22.669 -6.009 50.452 1.00 92.12 92 SER A C 1
ATOM 737 O O . SER A 1 92 ? -22.391 -5.907 51.649 1.00 92.12 92 SER A O 1
ATOM 739 N N . GLU A 1 93 ? -23.933 -6.064 50.031 1.00 91.94 93 GLU A N 1
ATOM 740 C 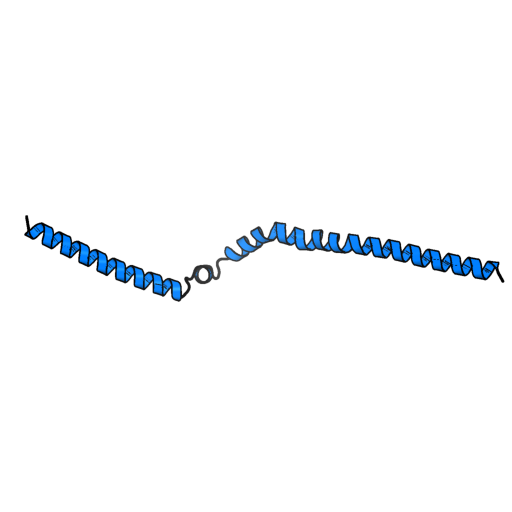CA . GLU A 1 93 ? -25.094 -6.031 50.932 1.00 91.94 93 GLU A CA 1
ATOM 741 C C . GLU A 1 93 ? -25.097 -7.234 51.886 1.00 91.94 93 GLU A C 1
ATOM 743 O O . GLU A 1 93 ? -25.206 -7.062 53.099 1.00 91.94 93 GLU A O 1
ATOM 748 N N . ILE A 1 94 ? -24.863 -8.448 51.374 1.00 88.06 94 ILE A N 1
ATOM 749 C CA . ILE A 1 94 ? -24.787 -9.667 52.198 1.00 88.06 94 ILE A CA 1
ATOM 750 C C . ILE A 1 94 ? -23.651 -9.580 53.224 1.00 88.06 94 ILE A C 1
ATOM 752 O O . ILE A 1 94 ? -23.831 -9.970 54.380 1.00 88.06 94 ILE A O 1
ATOM 756 N N . ARG A 1 95 ? -22.478 -9.066 52.828 1.00 82.62 95 ARG A N 1
ATOM 757 C CA . ARG A 1 95 ? -21.345 -8.874 53.746 1.00 82.62 95 ARG A CA 1
ATOM 758 C C . ARG A 1 95 ? -21.695 -7.907 54.878 1.00 82.62 95 ARG A C 1
ATOM 760 O O . ARG A 1 95 ? -21.242 -8.118 55.995 1.00 82.62 95 ARG A O 1
ATOM 767 N N . SER A 1 96 ? -22.503 -6.892 54.588 1.00 76.25 96 SER A N 1
ATOM 768 C CA . SER A 1 96 ? -22.930 -5.874 55.555 1.00 76.25 96 SER A CA 1
ATOM 769 C C . SER A 1 96 ? -23.956 -6.402 56.565 1.00 76.25 96 SER A C 1
ATOM 771 O O . SER A 1 96 ? -24.016 -5.898 57.676 1.00 76.25 96 SER A O 1
ATOM 773 N N . ILE A 1 97 ? -24.742 -7.421 56.198 1.00 73.50 97 ILE A N 1
ATOM 774 C CA . ILE A 1 97 ? -25.749 -8.067 57.067 1.00 73.50 97 ILE A CA 1
ATOM 775 C C . ILE A 1 97 ? -25.116 -9.101 58.019 1.00 73.50 97 ILE A C 1
ATOM 777 O O . ILE A 1 97 ? -25.690 -9.432 59.053 1.00 73.50 97 ILE A O 1
ATOM 781 N N . LYS A 1 98 ? -23.949 -9.653 57.660 1.00 58.62 98 LYS A N 1
ATOM 782 C CA . LYS A 1 98 ? -23.245 -10.698 58.428 1.00 58.62 98 LYS A CA 1
ATOM 783 C C . LYS A 1 98 ? -22.224 -10.173 59.452 1.00 58.62 98 LYS A C 1
ATOM 785 O O . LYS A 1 98 ? -21.569 -11.000 60.087 1.00 58.62 98 LYS A O 1
ATOM 790 N N . VAL A 1 99 ? -22.069 -8.855 59.581 1.00 48.91 99 VAL A N 1
ATOM 791 C CA . VAL A 1 99 ? -21.260 -8.178 60.616 1.00 48.91 99 VAL A CA 1
ATOM 792 C C . VAL A 1 99 ? -22.200 -7.638 61.681 1.00 48.91 99 VAL A C 1
ATOM 794 O O . VAL A 1 99 ? -21.877 -7.825 62.873 1.00 48.91 99 VAL A O 1
#

Solvent-accessible surface area (backbone atoms only — not comparable to full-atom values): 5617 Å² total; per-residue (Å²): 110,72,69,62,55,51,53,52,54,50,54,51,53,52,51,53,52,51,49,52,52,52,51,56,48,47,67,54,48,50,59,51,48,47,41,56,68,47,52,50,44,45,70,72,38,46,66,59,53,51,48,54,60,65,64,52,73,86,50,49,70,67,76,67,50,76,54,71,69,55,54,49,52,51,50,55,52,51,52,50,49,53,52,53,52,52,51,51,51,53,53,53,52,54,57,63,72,76,110

Mean predicted aligned error: 10.82 Å

InterPro domains:
  IPR003130 Dynamin GTPase effector [PF02212] (12-94)
  IPR003130 Dynamin GTPase effector [SM00302] (3-94)
  IPR020850 GTPase effector domain [PS51388] (8-99)
  IPR022812 Dynamin [PTHR11566] (11-94)

Radius of gyration: 37.64 Å; Cα contacts (8 Å, |Δi|>4): 7; chains: 1; bounding box: 60×27×117 Å

pLDDT: mean 89.5, std 10.46, range [48.91, 98.06]

Organism: NCBI:txid227884

Foldseek 3Di:
DVVVVVVVVVVVVVVVVVVVVVVVVCVPVVVVCCCPVPVVVCVVCVVVVVVVVCPPPPQVVVVPDDDPVVVVVVVVVVVVVVVVVVVVVVVVVVVVVVD

Sequence (99 aa):
MKNVIISSLVSQRLIDQYFAIVQNSIKDRVPKAIMNFLINYIFKHLHSELMAGLYDQTDVDKLLAETGDMAQRRKETEDMLKALNKANTVLSEIRSIKV